Protein AF-A0A9E4YNN8-F1 (afdb_monomer)

Mean predicted aligned error: 4.59 Å

Foldseek 3Di:
DDDDFWAFADDPDPVRRVVRRVVRRVVVVVVVVVVVVVVVVPDD

pLDDT: mean 91.0, std 10.06, range [60.62, 98.62]

Solvent-accessible surface area (backbone atoms only — not comparable to full-atom values): 2630 Å² total; per-residue (Å²): 138,84,89,84,72,83,42,70,45,82,56,96,46,68,68,58,12,48,52,43,10,52,51,41,17,50,53,50,52,52,52,51,52,52,49,55,59,48,53,64,69,72,53,133

Nearest PDB structures (foldseek):
  1mt1-assembly2_G  TM=8.326E-01  e=4.510E+00  Methanocaldococcus jannaschii
  2qqc-assembly1_E  TM=8.348E-01  e=4.510E+00  Methanocaldococcus jannaschii
  2qqc-assembly1_C  TM=8.257E-01  e=4.834E+00  Methanocaldococcus jannaschii
  4x8w-assembly2_F  TM=7.339E-01  e=4.209E+00  Drosophila melanogaster

Radius of gyration: 14.3 Å; Cα contacts (8 Å, |Δi|>4): 36; chains: 1; bounding box: 35×18×37 Å

Sequence (44 aa):
DGRSYVGRGADTDIMVASAKAYMNALNRLLSIQRRADSEVRTSP

Secondary structure (DSSP, 8-state):
-----------SSHHHHHHHHHHHHHHHHHHHHHHHHHHHHH--

Structure (mmCIF, N/CA/C/O backbone):
data_AF-A0A9E4YNN8-F1
#
_entry.id   AF-A0A9E4YNN8-F1
#
loop_
_atom_site.group_PDB
_atom_site.id
_atom_site.type_symbol
_atom_site.label_atom_id
_atom_site.label_alt_id
_atom_site.label_comp_id
_atom_site.label_asym_id
_atom_site.label_entity_id
_atom_site.label_seq_id
_atom_site.pdbx_PDB_ins_code
_atom_site.Cartn_x
_atom_site.Cartn_y
_atom_site.Cartn_z
_atom_site.occupancy
_atom_site.B_iso_or_equiv
_atom_site.aut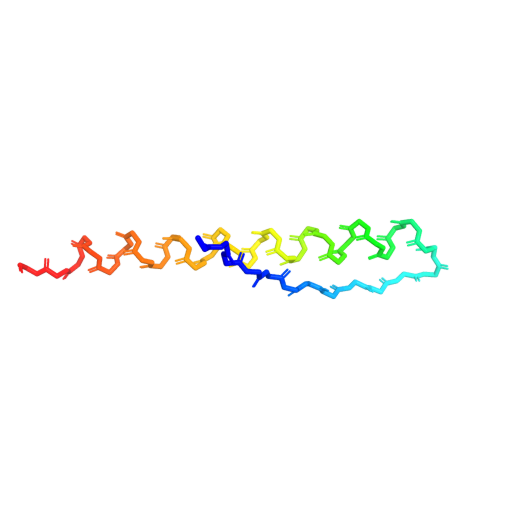h_seq_id
_atom_site.auth_comp_id
_atom_site.auth_asym_id
_atom_site.auth_atom_id
_atom_site.pdbx_PDB_model_num
ATOM 1 N N . ASP A 1 1 ? 0.826 -5.770 21.218 1.00 63.12 1 ASP A N 1
ATOM 2 C CA . ASP A 1 1 ? 0.326 -6.477 20.031 1.00 63.12 1 ASP A CA 1
ATOM 3 C C . ASP A 1 1 ? 0.076 -5.462 18.922 1.00 63.12 1 ASP A C 1
ATOM 5 O O . ASP A 1 1 ? -0.625 -4.482 19.159 1.00 63.12 1 ASP A O 1
ATOM 9 N N . GLY A 1 2 ? 0.763 -5.576 17.786 1.00 79.25 2 GLY A N 1
ATOM 10 C CA . GLY A 1 2 ? 0.741 -4.561 16.724 1.00 79.25 2 GLY A CA 1
ATOM 11 C C . GLY A 1 2 ? -0.302 -4.887 15.655 1.00 79.25 2 GLY A C 1
ATOM 12 O O . GLY A 1 2 ? -0.331 -6.003 15.153 1.00 79.25 2 GLY A O 1
ATOM 13 N N . ARG A 1 3 ? -1.148 -3.922 15.269 1.00 85.62 3 ARG A N 1
ATOM 14 C CA . ARG A 1 3 ? -2.089 -4.107 14.148 1.00 85.62 3 ARG A CA 1
ATOM 15 C C . ARG A 1 3 ? -1.330 -4.043 12.819 1.00 85.62 3 ARG A C 1
ATOM 17 O O . ARG A 1 3 ? -0.802 -2.988 12.471 1.00 85.62 3 ARG A O 1
ATOM 24 N N . SER A 1 4 ? -1.292 -5.147 12.074 1.00 91.75 4 SER A N 1
ATOM 25 C CA . SER A 1 4 ? -0.690 -5.202 10.736 1.00 91.75 4 SER A CA 1
ATOM 26 C C . SER A 1 4 ? -1.673 -4.753 9.653 1.00 91.75 4 SER A C 1
ATOM 28 O O . SER A 1 4 ? -2.834 -5.162 9.643 1.00 91.75 4 SER A O 1
ATOM 30 N N . TYR A 1 5 ? -1.191 -3.951 8.700 1.00 93.00 5 TYR A N 1
ATOM 31 C CA . TYR A 1 5 ? -1.970 -3.487 7.552 1.00 93.00 5 TYR A CA 1
ATOM 32 C C . TYR A 1 5 ? -1.249 -3.811 6.252 1.00 93.00 5 TYR A C 1
ATOM 34 O O . TYR A 1 5 ? -0.041 -3.628 6.135 1.00 93.00 5 TYR A O 1
ATOM 42 N N . VAL A 1 6 ? -2.018 -4.259 5.264 1.00 94.69 6 VAL A N 1
ATOM 43 C CA . VAL A 1 6 ? -1.516 -4.599 3.931 1.00 94.69 6 VAL A CA 1
ATOM 44 C C . VAL A 1 6 ? -2.123 -3.644 2.911 1.00 94.69 6 VAL A C 1
ATOM 46 O O . VAL A 1 6 ? -3.342 -3.432 2.893 1.00 94.69 6 VAL A O 1
ATOM 49 N N . GLY A 1 7 ? -1.266 -3.089 2.057 1.00 95.50 7 GLY A N 1
ATOM 50 C CA . GLY A 1 7 ? -1.632 -2.270 0.906 1.00 95.50 7 GLY A CA 1
ATOM 51 C C . GLY A 1 7 ? -1.172 -2.914 -0.399 1.00 95.50 7 GLY A C 1
ATOM 52 O O . GLY A 1 7 ? -0.359 -3.835 -0.399 1.00 95.50 7 GLY A O 1
ATOM 53 N N . ARG A 1 8 ? -1.742 -2.466 -1.519 1.00 97.25 8 ARG A N 1
ATOM 54 C CA . ARG A 1 8 ? -1.457 -2.994 -2.862 1.00 97.25 8 ARG A CA 1
ATOM 55 C C . ARG A 1 8 ? -1.071 -1.851 -3.781 1.00 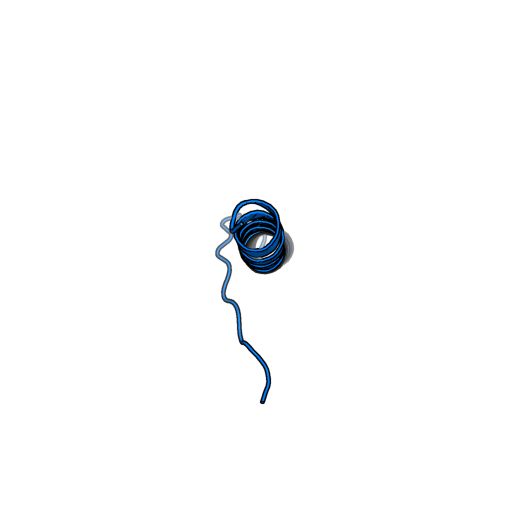97.25 8 ARG A C 1
ATOM 57 O O . ARG A 1 8 ? -1.690 -0.799 -3.705 1.00 97.25 8 ARG A O 1
ATOM 64 N N . GLY A 1 9 ? -0.081 -2.048 -4.634 1.00 96.75 9 GLY A N 1
ATOM 65 C CA . GLY A 1 9 ? 0.364 -1.068 -5.616 1.00 96.75 9 GLY A CA 1
ATOM 66 C C . GLY A 1 9 ? 0.786 -1.791 -6.884 1.00 96.75 9 GLY A C 1
ATOM 67 O O . GLY A 1 9 ? 1.308 -2.899 -6.807 1.00 96.75 9 GLY A O 1
ATOM 68 N N . ALA A 1 10 ? 0.518 -1.180 -8.032 1.00 97.94 10 ALA A N 1
ATOM 69 C CA . ALA A 1 10 ? 0.926 -1.693 -9.329 1.00 97.94 10 ALA A CA 1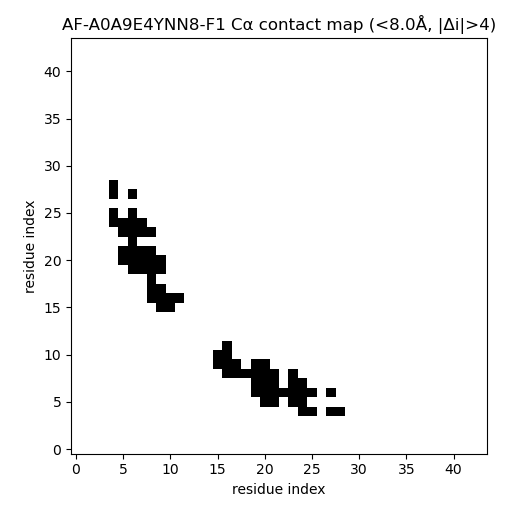
ATOM 70 C C . ALA A 1 10 ? 1.643 -0.582 -10.094 1.00 97.94 10 ALA A C 1
ATOM 72 O O . ALA A 1 10 ? 1.165 0.558 -10.162 1.00 97.94 10 ALA A O 1
ATOM 73 N N . ASP A 1 11 ? 2.810 -0.929 -10.614 1.00 98.38 11 ASP A N 1
ATOM 74 C CA . ASP A 1 11 ? 3.624 -0.114 -11.499 1.00 98.38 11 ASP A CA 1
ATOM 75 C C . ASP A 1 11 ? 4.600 -1.034 -12.24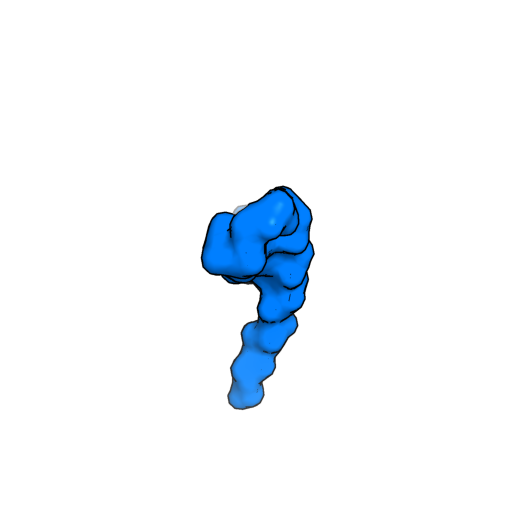6 1.0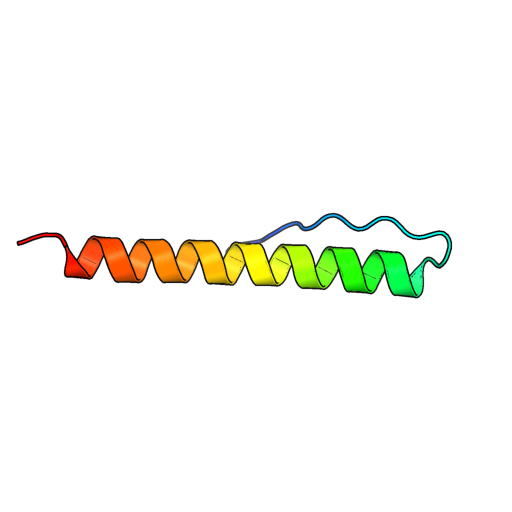0 98.38 11 ASP A C 1
ATOM 77 O O . ASP A 1 11 ? 4.882 -2.138 -11.777 1.00 98.38 11 ASP A O 1
ATOM 81 N N . THR A 1 12 ? 5.092 -0.597 -13.403 1.00 98.25 12 THR A N 1
ATOM 82 C CA . THR A 1 12 ? 6.155 -1.303 -14.131 1.00 98.25 12 THR A CA 1
ATOM 83 C C . THR A 1 12 ? 7.494 -1.229 -13.399 1.00 98.25 12 THR A C 1
ATOM 85 O O . THR A 1 12 ? 8.328 -2.114 -13.564 1.00 98.25 12 THR A O 1
ATOM 88 N N . ASP A 1 13 ? 7.693 -0.195 -12.579 1.00 98.12 13 ASP A N 1
ATOM 89 C CA . ASP A 1 13 ? 8.848 -0.044 -11.702 1.00 98.12 13 ASP A CA 1
ATOM 90 C C . ASP A 1 13 ? 8.552 -0.623 -10.305 1.00 98.12 13 ASP A C 1
ATOM 92 O O . ASP A 1 13 ? 7.599 -0.230 -9.625 1.00 98.12 13 ASP A O 1
ATOM 96 N N . ILE A 1 14 ? 9.396 -1.554 -9.848 1.00 97.94 14 ILE A N 1
ATOM 97 C CA . ILE A 1 14 ? 9.220 -2.253 -8.566 1.00 97.94 14 ILE A CA 1
ATOM 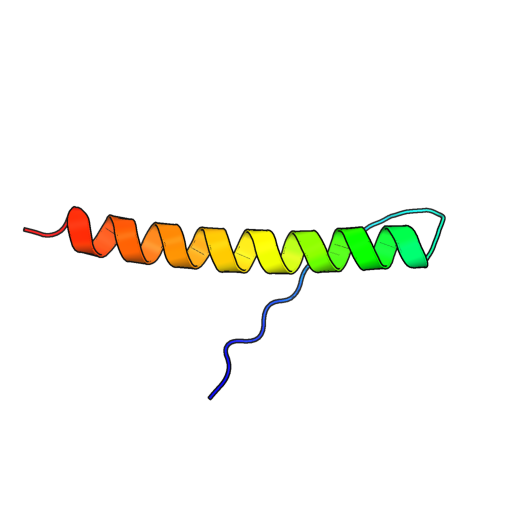98 C C . ILE A 1 14 ? 9.296 -1.291 -7.369 1.00 97.94 14 ILE A C 1
ATOM 100 O O . ILE A 1 14 ? 8.550 -1.463 -6.399 1.00 97.94 14 ILE A O 1
ATOM 104 N N . MET A 1 15 ? 10.149 -0.265 -7.416 1.00 98.12 15 MET A N 1
ATOM 105 C CA . MET A 1 15 ? 10.269 0.723 -6.340 1.00 98.12 15 MET A CA 1
ATOM 106 C C . MET A 1 15 ? 9.008 1.579 -6.257 1.00 98.12 15 MET A C 1
ATOM 108 O O . MET A 1 15 ? 8.470 1.796 -5.167 1.00 98.12 15 MET A O 1
ATOM 112 N N . VAL A 1 16 ? 8.476 1.997 -7.406 1.00 98.50 16 VAL A N 1
ATOM 113 C CA . VAL A 1 16 ? 7.226 2.765 -7.468 1.00 98.50 16 VAL A CA 1
ATOM 114 C C . VAL A 1 16 ? 6.037 1.913 -7.019 1.00 98.50 16 VAL A C 1
ATOM 116 O O . VAL A 1 16 ? 5.220 2.372 -6.214 1.00 98.50 16 VAL A O 1
ATOM 119 N N . ALA A 1 17 ? 5.943 0.658 -7.471 1.00 98.62 17 ALA A N 1
ATOM 120 C CA . ALA A 1 17 ? 4.901 -0.276 -7.045 1.00 98.62 17 ALA A CA 1
ATOM 121 C C . ALA A 1 17 ? 4.920 -0.485 -5.520 1.00 98.62 17 ALA A C 1
ATOM 123 O O . ALA A 1 17 ? 3.870 -0.441 -4.870 1.00 98.62 17 ALA A O 1
ATOM 124 N N . SER A 1 18 ? 6.117 -0.629 -4.943 1.00 98.25 18 SER A N 1
ATOM 125 C CA . SER A 1 18 ? 6.324 -0.784 -3.500 1.00 98.25 18 SER A CA 1
ATOM 126 C C . SER A 1 18 ? 5.895 0.462 -2.723 1.00 98.25 18 SER A C 1
ATOM 128 O O . SER A 1 18 ? 5.149 0.355 -1.748 1.00 98.25 18 SER A O 1
ATOM 130 N N . ALA A 1 19 ? 6.281 1.655 -3.187 1.00 98.44 19 ALA A N 1
ATOM 131 C CA . ALA A 1 19 ? 5.874 2.919 -2.574 1.00 98.44 19 ALA A CA 1
ATOM 132 C C . ALA A 1 19 ? 4.346 3.102 -2.605 1.00 98.44 19 ALA A C 1
ATOM 134 O O . ALA A 1 19 ? 3.736 3.454 -1.592 1.00 98.44 19 ALA A O 1
ATOM 135 N N . LYS A 1 20 ? 3.701 2.786 -3.737 1.00 98.31 20 LYS A N 1
ATOM 136 C CA . LYS A 1 20 ? 2.234 2.808 -3.873 1.00 98.31 20 LYS A CA 1
ATOM 137 C C . LYS A 1 20 ? 1.559 1.832 -2.905 1.00 98.31 20 LYS A C 1
ATOM 139 O O . LYS A 1 20 ? 0.583 2.198 -2.248 1.00 98.31 20 LYS A O 1
ATOM 144 N N . ALA A 1 21 ? 2.074 0.606 -2.783 1.00 98.50 21 ALA A N 1
ATOM 145 C CA . ALA A 1 21 ? 1.549 -0.387 -1.848 1.00 98.50 21 ALA A CA 1
ATOM 146 C C . ALA A 1 21 ? 1.661 0.088 -0.392 1.00 98.50 21 ALA A C 1
ATOM 148 O O . ALA A 1 21 ? 0.688 -0.004 0.359 1.00 98.50 21 ALA A O 1
ATOM 149 N N . TYR A 1 22 ? 2.807 0.659 -0.017 1.00 97.94 22 TYR A N 1
ATOM 150 C CA . TYR A 1 22 ? 3.044 1.204 1.318 1.00 97.94 22 TYR A CA 1
ATOM 151 C C . TYR A 1 22 ? 2.085 2.355 1.650 1.00 97.94 22 TYR A C 1
ATOM 153 O O . TYR A 1 22 ? 1.397 2.319 2.672 1.00 97.94 22 TYR A O 1
ATOM 161 N N . MET A 1 23 ? 1.946 3.326 0.743 1.00 98.06 23 MET A N 1
ATOM 162 C CA . MET A 1 23 ? 1.008 4.441 0.907 1.00 98.06 23 MET A CA 1
ATOM 163 C C . MET A 1 23 ? -0.438 3.959 1.041 1.00 98.06 23 MET A C 1
ATOM 165 O O . MET A 1 23 ? -1.183 4.458 1.883 1.00 98.06 23 MET A O 1
ATOM 169 N N . ASN A 1 24 ? -0.835 2.941 0.277 1.00 97.81 24 ASN A N 1
ATOM 170 C CA . ASN A 1 24 ? -2.166 2.352 0.403 1.00 97.81 24 ASN A CA 1
ATOM 171 C C . ASN A 1 24 ? -2.390 1.671 1.762 1.00 97.81 24 ASN A C 1
ATOM 173 O O . ASN A 1 24 ? -3.484 1.779 2.320 1.00 97.81 24 ASN A O 1
ATOM 177 N N . ALA A 1 25 ? -1.371 1.019 2.330 1.00 97.50 25 ALA A N 1
ATOM 178 C CA . ALA A 1 25 ? -1.450 0.452 3.676 1.00 97.50 25 ALA A CA 1
ATOM 179 C C . ALA A 1 25 ? -1.630 1.552 4.738 1.00 97.50 25 ALA A C 1
ATOM 181 O O . ALA A 1 25 ? -2.516 1.451 5.590 1.00 97.50 25 ALA A O 1
ATOM 182 N N . LEU A 1 26 ? -0.842 2.628 4.648 1.00 96.75 26 LEU A N 1
ATOM 183 C CA . LEU A 1 26 ? -0.918 3.770 5.563 1.00 96.75 26 LEU A CA 1
ATOM 184 C C . LEU A 1 26 ? -2.262 4.498 5.474 1.00 96.75 26 LEU A C 1
ATOM 186 O O . LEU A 1 26 ? -2.895 4.762 6.495 1.00 96.75 26 LEU A O 1
ATOM 190 N N . ASN A 1 27 ? -2.744 4.766 4.260 1.00 96.62 27 ASN A N 1
ATOM 191 C CA . ASN A 1 27 ? -4.042 5.405 4.046 1.00 96.62 27 ASN A CA 1
ATOM 192 C C . ASN A 1 27 ? -5.182 4.579 4.654 1.00 96.62 27 ASN A C 1
ATOM 194 O O . ASN A 1 27 ? -6.113 5.140 5.239 1.00 96.62 27 ASN A O 1
ATOM 198 N N . ARG A 1 28 ? -5.094 3.245 4.575 1.00 94.50 28 ARG A N 1
ATOM 199 C CA . ARG A 1 28 ? -6.055 2.339 5.210 1.00 94.50 28 ARG A CA 1
ATOM 200 C C . ARG A 1 28 ? -6.003 2.422 6.735 1.00 94.50 28 ARG A C 1
ATOM 202 O O . ARG A 1 28 ? -7.062 2.535 7.351 1.00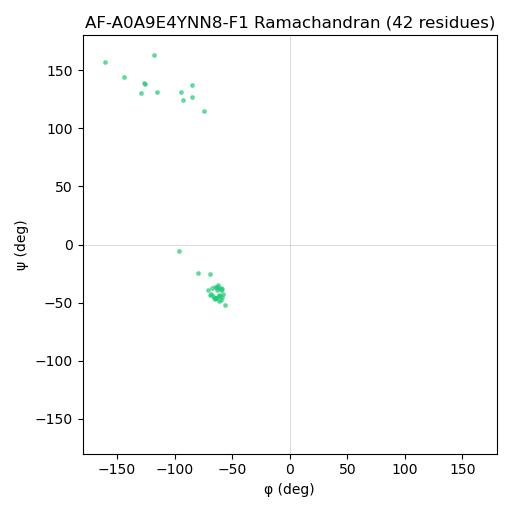 94.50 28 ARG A O 1
ATOM 209 N N . LEU A 1 29 ? -4.810 2.411 7.332 1.00 94.50 29 LEU A N 1
ATOM 210 C CA . LEU A 1 29 ? -4.632 2.600 8.777 1.00 94.50 29 LEU A CA 1
ATOM 211 C C . LEU A 1 29 ? -5.266 3.921 9.241 1.00 94.50 29 LEU A C 1
ATOM 213 O O . LEU A 1 29 ? -6.105 3.919 10.142 1.00 94.50 29 LEU A O 1
ATOM 217 N N . LEU A 1 30 ? -4.923 5.035 8.590 1.00 95.06 30 LEU A N 1
ATOM 218 C CA . LEU A 1 30 ? -5.446 6.358 8.941 1.00 95.06 30 LEU A CA 1
ATOM 219 C C . LEU A 1 30 ? -6.966 6.441 8.764 1.00 95.06 30 LEU A C 1
ATOM 221 O O . LEU A 1 30 ? -7.655 7.061 9.570 1.00 95.06 30 LEU A O 1
ATOM 225 N N . SER A 1 31 ? -7.514 5.801 7.729 1.00 94.88 31 SER A N 1
ATOM 226 C CA . SER A 1 31 ? -8.963 5.737 7.532 1.00 94.88 31 SER A CA 1
ATOM 227 C C . SER A 1 31 ? -9.674 4.991 8.658 1.00 94.88 31 SER A C 1
ATOM 229 O O . SER A 1 31 ? -10.775 5.390 9.029 1.00 94.88 31 SER A O 1
ATOM 231 N N . ILE A 1 32 ? -9.092 3.906 9.169 1.00 93.00 32 ILE A N 1
ATOM 232 C CA . ILE A 1 32 ? -9.675 3.141 10.277 1.00 93.00 32 ILE A CA 1
ATOM 233 C C . ILE A 1 32 ? -9.611 3.961 11.563 1.00 93.00 32 ILE A C 1
ATOM 235 O O . ILE A 1 32 ? -10.613 4.041 12.268 1.00 93.00 32 ILE A O 1
ATOM 239 N N . 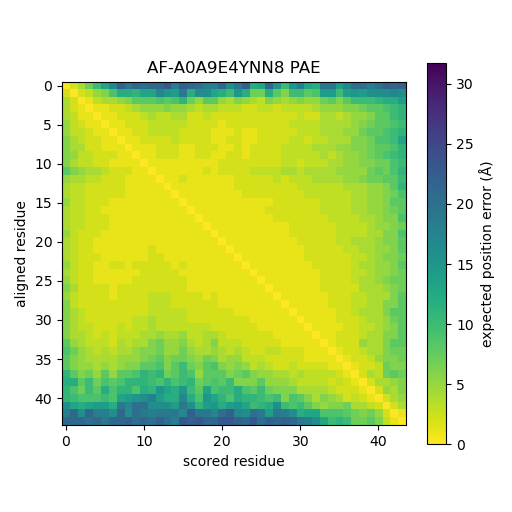GLN A 1 33 ? -8.481 4.624 11.828 1.00 91.69 33 GLN A N 1
ATOM 240 C CA . GLN A 1 33 ? -8.346 5.489 12.999 1.00 91.69 33 GLN A CA 1
ATOM 241 C C . GLN A 1 33 ? -9.378 6.623 12.981 1.00 91.69 33 GLN A C 1
ATOM 243 O O . GLN A 1 33 ? -10.109 6.794 13.947 1.00 91.69 33 GLN A O 1
ATOM 248 N N . ARG A 1 34 ? -9.532 7.320 11.846 1.00 93.44 34 ARG A N 1
ATOM 249 C CA . ARG A 1 34 ? -10.539 8.385 11.703 1.00 93.44 34 ARG A CA 1
ATOM 250 C C . ARG A 1 34 ? -11.969 7.900 11.940 1.00 93.44 34 ARG A C 1
ATOM 252 O O . ARG A 1 34 ? -12.761 8.638 12.513 1.00 93.44 34 ARG A O 1
ATOM 259 N N . ARG A 1 35 ? -12.307 6.684 11.492 1.00 91.44 35 ARG A N 1
ATOM 260 C CA . ARG A 1 35 ? -13.634 6.091 11.735 1.00 91.44 35 ARG A CA 1
ATOM 261 C C . ARG A 1 35 ? -13.867 5.835 13.221 1.00 91.44 35 ARG A C 1
ATOM 263 O O . ARG A 1 35 ? -14.906 6.241 13.728 1.00 91.44 35 ARG A O 1
ATOM 270 N N . ALA A 1 36 ? -12.887 5.245 13.905 1.00 88.25 36 ALA A N 1
ATOM 271 C CA . ALA A 1 36 ? -12.956 5.026 15.347 1.00 88.25 36 ALA A CA 1
ATOM 272 C C . ALA A 1 36 ? -13.135 6.353 16.107 1.00 88.25 36 ALA A C 1
ATOM 274 O O . ALA A 1 36 ? -14.020 6.465 16.949 1.00 88.25 36 ALA A O 1
ATOM 275 N N . ASP A 1 37 ? -12.370 7.387 15.744 1.00 87.00 37 ASP A N 1
ATOM 276 C CA . ASP A 1 37 ? -12.479 8.710 16.368 1.00 87.00 37 ASP A CA 1
ATOM 277 C C . ASP A 1 37 ? -13.858 9.356 16.120 1.00 87.00 37 ASP A C 1
ATOM 279 O O . ASP A 1 37 ? -14.397 10.038 16.993 1.00 87.00 37 ASP A O 1
ATOM 283 N N . SER A 1 38 ? -14.445 9.155 14.931 1.00 84.19 38 SER A N 1
ATOM 284 C CA . SER A 1 38 ? -15.779 9.678 14.609 1.00 84.19 38 SER A CA 1
ATOM 285 C C . SER A 1 38 ? -16.905 8.952 15.347 1.00 84.19 38 SER A C 1
ATOM 287 O O . SER A 1 38 ? -17.825 9.611 15.814 1.00 84.19 38 SER A O 1
ATOM 289 N N . GLU A 1 39 ? -16.813 7.632 15.509 1.00 78.81 39 GLU A N 1
ATOM 290 C CA . GLU A 1 39 ? -17.830 6.808 16.178 1.00 78.81 39 GLU A CA 1
ATOM 291 C C . GLU A 1 39 ? -17.921 7.115 17.681 1.00 78.81 39 GLU A C 1
ATOM 293 O O . GLU A 1 39 ? -19.016 7.223 18.238 1.00 78.81 39 GLU A O 1
ATOM 298 N N . VAL A 1 40 ? -16.773 7.372 18.318 1.00 78.81 40 VAL A N 1
ATOM 299 C CA . VAL A 1 40 ? -16.701 7.845 19.711 1.00 78.81 40 VAL A CA 1
ATOM 300 C C . VAL A 1 40 ? -17.369 9.214 19.877 1.00 78.81 40 VAL A C 1
ATOM 302 O O . VAL A 1 40 ? -17.985 9.473 20.903 1.00 78.81 40 VAL A O 1
ATOM 305 N N . ARG A 1 41 ? -17.275 10.098 18.877 1.00 75.75 41 ARG A N 1
ATOM 306 C CA . ARG A 1 41 ? -17.854 11.453 18.936 1.00 75.75 41 ARG A CA 1
ATOM 307 C C . ARG A 1 41 ? -19.355 11.504 18.662 1.00 75.75 41 ARG A C 1
ATOM 309 O O . ARG A 1 41 ? -19.993 12.473 19.058 1.00 75.75 41 ARG A O 1
ATOM 316 N N . THR A 1 42 ? -19.901 10.530 17.938 1.00 77.25 42 THR A N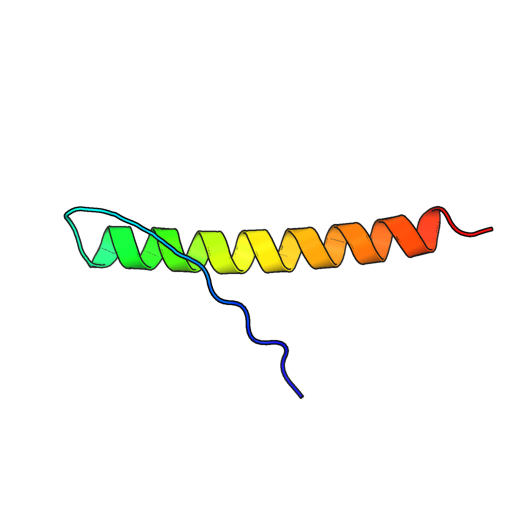 1
ATOM 317 C CA . THR A 1 42 ? -21.325 10.497 17.560 1.00 77.25 42 THR A CA 1
ATOM 318 C C . THR A 1 42 ? -22.185 9.645 18.488 1.00 77.25 42 THR A C 1
ATOM 320 O O . THR A 1 42 ? -23.402 9.621 18.319 1.00 77.25 42 THR A O 1
ATOM 323 N N . SER A 1 43 ? -21.578 8.943 19.444 1.00 60.62 43 SER A N 1
ATOM 324 C CA . SER A 1 43 ? -22.301 8.207 20.483 1.00 60.62 43 SER A CA 1
ATOM 325 C C . SER A 1 43 ? -22.633 9.163 21.646 1.00 60.62 43 SER A C 1
ATOM 327 O O . SER A 1 43 ? -21.717 9.856 22.092 1.00 60.62 43 SER A O 1
ATOM 329 N N . PRO A 1 44 ? -23.904 9.268 22.091 1.00 63.94 44 PRO A N 1
ATOM 330 C CA . PRO A 1 44 ? -24.306 10.136 23.202 1.00 63.94 44 PRO A CA 1
ATOM 331 C C . PRO A 1 44 ? -23.814 9.636 24.566 1.00 63.94 44 PRO A C 1
ATOM 333 O O . PRO A 1 44 ? -23.649 8.404 24.727 1.00 63.94 44 PRO A O 1
#